Protein AF-A0AA86UW26-F1 (afdb_monomer_lite)

Organism: NCBI:txid28002

Foldseek 3Di:
DDPDPPDQWDWDADPQEIEIEGCLDDDEPVVQQVDQGQHYAYYSAEPYDPNHDLRHQYYHHELHLAQEPPCLRNQNHAEYHYENNANHDDLSVLNHANYAYYAHAQHLDAEDLSCLPHQYQEYHHENNENHDPPSNVVNPNYDYDYDYDDD

Radius of gyration: 16.29 Å; chains: 1; bounding box: 40×24×54 Å

Structure (mmCIF, N/CA/C/O backbone):
data_AF-A0AA86UW26-F1
#
_entry.id   AF-A0AA86UW26-F1
#
loop_
_atom_site.group_PDB
_atom_site.id
_atom_site.type_symbol
_atom_site.label_atom_id
_atom_site.label_alt_id
_atom_site.label_comp_id
_atom_site.label_asym_id
_atom_site.label_entity_id
_atom_site.label_seq_id
_atom_site.pdbx_PDB_ins_code
_atom_site.Cartn_x
_atom_site.Cartn_y
_atom_site.Cartn_z
_atom_site.occupancy
_atom_site.B_iso_or_equiv
_atom_site.auth_seq_id
_atom_site.auth_comp_id
_atom_site.auth_asym_id
_atom_site.auth_atom_id
_atom_site.pdbx_PDB_model_num
ATOM 1 N N . MET A 1 1 ? 28.531 12.742 31.908 1.00 34.97 1 MET A N 1
ATOM 2 C CA . MET A 1 1 ? 27.295 13.506 31.634 1.00 34.97 1 MET A CA 1
ATOM 3 C C . MET A 1 1 ? 26.375 12.612 30.825 1.00 34.97 1 MET A C 1
ATOM 5 O O . MET A 1 1 ? 26.696 12.308 29.686 1.00 34.97 1 MET A O 1
ATOM 9 N N . ASN A 1 2 ? 25.313 12.117 31.462 1.00 37.19 2 ASN A N 1
ATOM 10 C CA . ASN A 1 2 ? 24.275 11.294 30.843 1.00 37.19 2 ASN A CA 1
ATOM 11 C C . ASN A 1 2 ? 23.492 12.135 29.831 1.00 37.19 2 ASN A C 1
ATOM 13 O O . ASN A 1 2 ? 22.705 12.991 30.225 1.00 37.19 2 ASN A O 1
ATOM 17 N N . THR A 1 3 ? 23.682 11.883 28.540 1.00 36.62 3 THR A N 1
ATOM 18 C CA . THR A 1 3 ? 22.682 12.232 27.532 1.00 36.62 3 THR A CA 1
ATOM 19 C C . THR A 1 3 ? 21.663 11.101 27.505 1.00 36.62 3 THR A C 1
ATOM 21 O O . THR A 1 3 ? 21.866 10.089 26.837 1.00 36.62 3 THR A O 1
ATOM 24 N N . GLU A 1 4 ? 20.584 11.243 28.272 1.00 41.12 4 GLU A N 1
ATOM 25 C CA . GLU A 1 4 ? 19.379 10.452 28.036 1.00 41.12 4 GLU A CA 1
ATOM 26 C C . GLU A 1 4 ? 18.991 10.616 26.559 1.00 41.12 4 GLU A C 1
ATOM 28 O O . GLU A 1 4 ? 18.695 11.725 26.109 1.00 41.12 4 GLU A O 1
ATOM 33 N N . GLN A 1 5 ? 19.015 9.516 25.800 1.00 46.09 5 GLN A N 1
ATOM 34 C CA . GLN A 1 5 ? 18.390 9.392 24.483 1.00 46.09 5 GLN A CA 1
ATOM 35 C C . GLN A 1 5 ? 16.872 9.570 24.642 1.00 46.09 5 GLN A C 1
ATOM 37 O O . GLN A 1 5 ? 16.101 8.614 24.641 1.00 46.09 5 GLN A O 1
ATOM 42 N N . LYS A 1 6 ? 16.425 10.809 24.839 1.00 45.97 6 LYS A N 1
ATOM 43 C CA . LYS A 1 6 ? 15.010 11.158 24.919 1.00 45.97 6 LYS A CA 1
ATOM 44 C C . LYS A 1 6 ? 14.444 11.240 23.500 1.00 45.97 6 LYS A C 1
ATOM 46 O O . LYS A 1 6 ? 14.523 12.271 22.846 1.00 45.97 6 LYS A O 1
ATOM 51 N N . ASN A 1 7 ? 13.855 10.116 23.090 1.00 50.09 7 ASN A N 1
ATOM 52 C CA . ASN A 1 7 ? 12.942 9.906 21.961 1.00 50.09 7 ASN A CA 1
ATOM 53 C C . ASN A 1 7 ? 13.573 9.928 20.557 1.00 50.09 7 ASN A C 1
ATOM 55 O O . ASN A 1 7 ? 13.710 10.968 19.924 1.00 50.09 7 ASN A O 1
ATOM 59 N N . VAL A 1 8 ? 13.873 8.732 20.036 1.00 66.88 8 VAL A N 1
ATOM 60 C CA . VAL A 1 8 ? 14.397 8.512 18.670 1.00 66.88 8 VAL A CA 1
ATOM 61 C C . VAL A 1 8 ? 13.312 8.646 17.581 1.00 66.88 8 VAL A C 1
ATOM 63 O O . VAL A 1 8 ? 13.614 8.673 16.392 1.00 66.88 8 VAL A O 1
ATOM 66 N N . TYR A 1 9 ? 12.044 8.785 17.975 1.00 70.69 9 TYR A N 1
ATOM 67 C CA . TYR A 1 9 ? 10.918 9.022 17.075 1.00 70.69 9 TYR A CA 1
ATOM 68 C C . TYR A 1 9 ? 9.954 10.053 17.665 1.00 70.69 9 TYR A C 1
ATOM 70 O O . TYR A 1 9 ? 9.824 10.195 18.883 1.00 70.69 9 TYR A O 1
ATOM 78 N N . ARG A 1 10 ? 9.258 10.768 16.781 1.00 81.56 10 ARG A N 1
ATOM 79 C CA . ARG A 1 10 ? 8.130 11.642 17.115 1.00 81.56 10 ARG A CA 1
ATOM 80 C C . ARG A 1 10 ? 6.847 10.938 16.705 1.00 81.56 10 ARG A C 1
ATOM 82 O O . ARG A 1 10 ? 6.793 10.344 15.629 1.00 81.56 10 ARG A O 1
ATOM 89 N N . TYR A 1 11 ? 5.824 11.018 17.546 1.00 86.75 11 TYR A N 1
ATOM 90 C CA . TYR A 1 11 ? 4.487 10.559 17.198 1.00 86.75 11 TYR A CA 1
ATOM 91 C C . TYR A 1 11 ? 3.470 11.680 17.392 1.00 86.75 11 TYR A C 1
ATOM 93 O O . TYR A 1 11 ? 3.667 12.571 18.217 1.00 86.75 11 TYR A O 1
ATOM 101 N N . GLN A 1 12 ? 2.392 11.625 16.622 1.00 89.19 12 GLN A N 1
ATOM 102 C CA . GLN A 1 12 ? 1.266 12.549 16.710 1.00 89.19 12 GLN A CA 1
ATOM 103 C C . GLN A 1 12 ? -0.031 11.797 16.423 1.00 89.19 12 GLN A C 1
ATOM 105 O O . GLN A 1 12 ? -0.037 10.839 15.646 1.00 89.19 12 GLN A O 1
ATOM 110 N N . ILE A 1 13 ? -1.117 12.233 17.058 1.00 91.06 13 ILE A N 1
ATOM 111 C CA . ILE A 1 13 ? -2.463 11.738 16.784 1.00 91.06 13 ILE A CA 1
ATOM 112 C C . ILE A 1 13 ? -3.296 12.921 16.320 1.00 91.06 13 ILE A C 1
ATOM 114 O O . ILE A 1 13 ? -3.569 13.830 17.099 1.00 91.06 13 ILE A O 1
ATOM 118 N N . GLU A 1 14 ? -3.710 12.898 15.060 1.00 91.50 14 GLU A N 1
ATOM 119 C CA . GLU A 1 14 ? -4.532 13.949 14.464 1.00 91.50 14 GLU A CA 1
ATOM 120 C C . GLU A 1 14 ? -5.624 13.311 13.615 1.00 91.50 14 GLU A C 1
ATOM 122 O O . GLU A 1 14 ? -5.368 12.378 12.857 1.00 91.50 14 GLU A O 1
ATOM 127 N N . ASN A 1 15 ? -6.865 13.787 13.753 1.00 88.44 15 ASN A N 1
ATOM 128 C CA . ASN A 1 15 ? -8.012 13.297 12.977 1.00 88.44 15 ASN A CA 1
ATOM 129 C C . ASN A 1 15 ? -8.178 11.758 12.992 1.00 88.44 15 ASN A C 1
ATOM 131 O O . ASN A 1 15 ? -8.605 11.161 12.004 1.00 88.44 15 ASN A O 1
ATOM 135 N N . GLY A 1 16 ? -7.826 11.106 14.109 1.00 86.81 16 GLY A N 1
ATOM 136 C CA . GLY A 1 16 ? -7.900 9.647 14.266 1.00 86.81 16 GLY A CA 1
ATOM 137 C C . GLY A 1 16 ? -6.773 8.855 13.587 1.00 86.81 16 GLY A C 1
ATOM 138 O O . GLY A 1 16 ? -6.838 7.626 13.550 1.00 86.81 16 GLY A O 1
ATOM 139 N N . GLU A 1 17 ? -5.746 9.528 13.065 1.00 94.06 17 GLU A N 1
ATOM 140 C CA . GLU A 1 17 ? -4.534 8.922 12.513 1.00 94.06 17 GLU A CA 1
ATOM 141 C C . GLU A 1 17 ? -3.380 9.007 13.504 1.00 94.06 17 GLU A C 1
ATOM 143 O O . GLU A 1 17 ? -3.047 10.087 13.986 1.00 94.06 17 GLU A O 1
ATOM 148 N N . LEU A 1 18 ? -2.739 7.866 13.770 1.00 92.75 18 LEU A N 1
ATOM 149 C CA . LEU A 1 18 ? -1.442 7.834 14.435 1.00 92.75 18 LEU A CA 1
ATOM 150 C C . LEU A 1 18 ? -0.347 7.983 13.379 1.00 92.75 18 LEU A C 1
ATOM 152 O O . LEU A 1 18 ? -0.180 7.110 12.529 1.00 92.75 18 LEU A O 1
ATOM 156 N N . THR A 1 19 ? 0.430 9.057 13.460 1.00 93.12 19 THR A N 1
ATOM 157 C CA . THR A 1 19 ? 1.646 9.226 12.663 1.00 93.12 19 THR A CA 1
ATOM 158 C C . THR A 1 19 ? 2.873 8.999 13.537 1.00 93.12 19 THR A C 1
ATOM 160 O O . THR A 1 19 ? 2.963 9.560 14.626 1.00 93.12 19 THR A O 1
ATOM 163 N N . ILE A 1 20 ? 3.836 8.225 13.044 1.00 90.19 20 ILE A N 1
ATOM 164 C CA . ILE A 1 20 ? 5.159 8.013 13.633 1.00 90.19 20 ILE A CA 1
ATOM 165 C C . ILE A 1 20 ? 6.204 8.425 12.593 1.00 90.19 20 ILE A C 1
ATOM 167 O O . ILE A 1 20 ? 6.181 7.956 11.456 1.00 90.19 20 ILE A O 1
ATOM 171 N N . ASN A 1 21 ? 7.127 9.300 12.985 1.00 89.88 21 ASN A N 1
ATOM 172 C CA . ASN A 1 21 ? 8.242 9.750 12.159 1.00 89.88 21 ASN A CA 1
ATOM 173 C C . ASN A 1 21 ? 9.557 9.563 12.926 1.00 89.88 21 ASN A C 1
ATOM 175 O O . ASN A 1 21 ? 9.674 10.012 14.068 1.00 89.88 21 ASN A O 1
ATOM 179 N N . SER A 1 22 ? 10.528 8.890 12.315 1.00 83.38 22 SER A N 1
ATOM 180 C CA . SER A 1 22 ? 11.805 8.524 12.942 1.00 83.38 22 SER A CA 1
ATOM 181 C C . SER A 1 22 ? 12.983 8.889 12.043 1.00 83.38 22 SER A C 1
ATOM 183 O O . SER A 1 22 ? 12.851 8.912 10.829 1.00 83.38 22 SER A O 1
ATOM 185 N N . ASP A 1 23 ? 14.164 9.133 12.602 1.00 72.50 23 ASP A N 1
ATOM 186 C CA . ASP A 1 23 ? 15.345 9.539 11.824 1.00 72.50 23 ASP A CA 1
ATOM 187 C C . ASP A 1 23 ? 16.124 8.333 11.241 1.00 72.50 23 ASP A C 1
ATOM 189 O O . ASP A 1 23 ? 17.350 8.287 11.281 1.00 72.50 23 ASP A O 1
ATOM 193 N N . ARG A 1 24 ? 15.421 7.324 10.695 1.00 65.94 24 ARG A N 1
ATOM 194 C CA . ARG A 1 24 ? 15.957 6.058 10.127 1.00 65.94 24 ARG A CA 1
ATOM 195 C C . ARG A 1 24 ? 16.847 5.200 11.045 1.00 65.94 24 ARG A C 1
ATOM 197 O O . ARG A 1 24 ? 17.359 4.174 10.591 1.00 65.94 24 ARG A O 1
ATOM 204 N N . ASN A 1 25 ? 17.028 5.556 12.315 1.00 62.81 25 ASN A N 1
ATOM 205 C CA . ASN A 1 25 ? 17.850 4.774 13.243 1.00 62.81 25 ASN A CA 1
ATOM 206 C C . ASN A 1 25 ? 17.174 3.4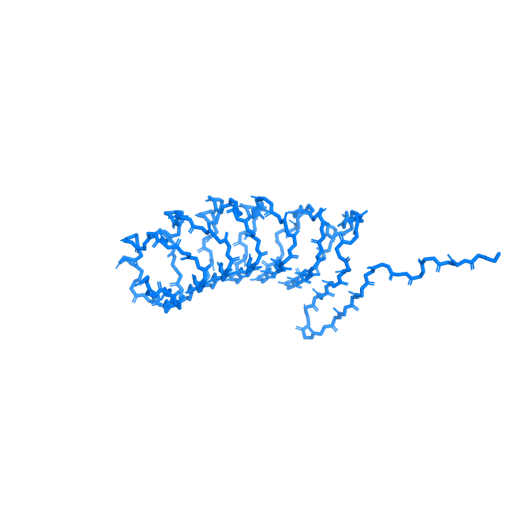48 13.645 1.00 62.81 25 ASN A C 1
ATOM 208 O O . ASN A 1 25 ? 15.958 3.388 13.809 1.00 62.81 25 ASN A O 1
ATOM 212 N N . LEU A 1 26 ? 18.004 2.407 13.804 1.00 53.03 26 LEU A N 1
ATOM 213 C CA . LEU A 1 26 ? 17.691 0.985 14.039 1.00 53.03 26 LEU A CA 1
ATOM 214 C C . LEU A 1 26 ? 16.880 0.723 15.329 1.00 53.03 26 LEU A C 1
ATOM 216 O O . LEU A 1 26 ? 17.407 0.169 16.291 1.00 53.03 26 LEU A O 1
ATOM 220 N N . PHE A 1 27 ? 15.600 1.092 15.370 1.00 59.69 27 PHE A N 1
ATOM 221 C CA . PHE A 1 27 ? 14.716 0.765 16.493 1.00 59.69 27 PHE A CA 1
ATOM 222 C C . PHE A 1 27 ? 13.498 -0.026 16.026 1.00 59.69 27 PHE A C 1
ATOM 224 O O . PHE A 1 27 ? 12.810 0.351 15.083 1.00 59.69 27 PHE A O 1
ATOM 231 N N . SER A 1 28 ? 13.230 -1.132 16.720 1.00 66.31 28 SER A N 1
ATOM 232 C CA . SER A 1 28 ? 12.110 -2.022 16.421 1.00 66.31 28 SER A CA 1
ATOM 233 C C . SER A 1 28 ? 10.792 -1.396 16.876 1.00 66.31 28 SER A C 1
ATOM 235 O O . SER A 1 28 ? 10.599 -1.149 18.068 1.00 66.31 28 SER A O 1
ATOM 237 N N . LEU A 1 29 ? 9.849 -1.187 15.957 1.00 71.75 29 LEU A N 1
ATOM 238 C CA . LEU A 1 29 ? 8.499 -0.695 16.260 1.00 71.75 29 LEU A CA 1
ATOM 239 C C . LEU A 1 29 ? 7.564 -1.817 16.749 1.00 71.75 29 LEU A C 1
ATOM 241 O O . LEU A 1 29 ? 6.410 -1.879 16.352 1.00 71.75 29 LEU A O 1
ATOM 245 N N . ASN A 1 30 ? 8.027 -2.717 17.620 1.00 71.44 30 ASN A N 1
ATOM 246 C CA . ASN A 1 30 ? 7.262 -3.920 18.001 1.00 71.44 30 ASN A CA 1
ATOM 247 C C . ASN A 1 30 ? 5.882 -3.604 18.605 1.00 71.44 30 ASN A C 1
ATOM 249 O O . ASN A 1 30 ? 4.935 -4.367 18.418 1.00 71.44 30 ASN A O 1
ATOM 253 N N . PHE A 1 31 ? 5.753 -2.452 19.271 1.00 76.69 31 PHE A N 1
ATOM 254 C CA . PHE A 1 31 ? 4.499 -2.000 19.876 1.00 76.69 31 PHE A CA 1
ATOM 255 C C . PHE A 1 31 ? 3.387 -1.721 18.856 1.00 76.69 31 PHE A C 1
ATOM 257 O O . PHE A 1 31 ? 2.221 -1.675 19.241 1.00 76.69 31 PHE A O 1
ATOM 264 N N . ILE A 1 32 ? 3.709 -1.522 17.567 1.00 79.31 32 ILE A N 1
ATOM 265 C CA . ILE A 1 32 ? 2.682 -1.180 16.573 1.00 79.31 32 ILE A CA 1
ATOM 266 C C . ILE A 1 32 ? 1.690 -2.323 16.364 1.00 79.31 32 ILE A C 1
ATOM 268 O O . ILE A 1 32 ? 0.537 -2.073 16.026 1.00 79.31 32 ILE A O 1
ATOM 272 N N . SER A 1 33 ? 2.121 -3.560 16.626 1.00 79.44 33 SER A N 1
ATOM 273 C CA . SER A 1 33 ? 1.285 -4.756 16.513 1.00 79.44 33 SER A CA 1
ATOM 274 C C . SER A 1 33 ? 0.076 -4.751 17.448 1.00 79.44 33 SER A C 1
ATOM 276 O O . SER A 1 33 ? -0.978 -5.298 17.119 1.00 79.44 33 SER A O 1
ATOM 278 N N . ASP A 1 34 ? 0.185 -4.063 18.583 1.00 81.75 34 ASP A N 1
ATOM 279 C CA . ASP A 1 34 ? -0.886 -3.983 19.567 1.00 81.75 34 ASP A CA 1
ATOM 280 C C . ASP A 1 34 ? -1.861 -2.832 19.325 1.00 81.75 34 ASP A C 1
ATOM 282 O O . ASP A 1 34 ? -2.947 -2.824 19.919 1.00 81.75 34 ASP A O 1
ATOM 286 N N . LEU A 1 35 ? -1.522 -1.902 18.428 1.00 79.31 35 LEU A N 1
ATOM 287 C CA . LEU A 1 35 ? -2.325 -0.718 18.161 1.00 79.31 35 LEU A CA 1
ATOM 288 C C . LEU A 1 35 ? -3.707 -1.087 17.622 1.00 79.31 35 LEU A C 1
ATOM 290 O O . LEU A 1 35 ? -3.858 -1.878 16.695 1.00 79.31 35 LEU A O 1
ATOM 294 N N . ASN A 1 36 ? -4.724 -0.443 18.188 1.00 85.56 36 ASN A N 1
ATOM 295 C CA . ASN A 1 36 ? -6.096 -0.498 17.702 1.00 85.56 36 ASN A CA 1
ATOM 296 C C . ASN A 1 36 ? -6.462 0.855 17.084 1.00 85.56 36 ASN A C 1
ATOM 298 O O . ASN A 1 36 ? -7.199 1.647 17.671 1.00 85.56 36 ASN A O 1
ATOM 302 N N . VAL A 1 37 ? -5.872 1.142 15.925 1.00 90.25 37 VAL A N 1
ATOM 303 C CA . VAL A 1 37 ? -6.122 2.368 15.157 1.00 90.25 37 VAL A CA 1
ATOM 304 C C . VAL A 1 37 ? -6.712 2.021 13.793 1.00 90.25 37 VAL A C 1
ATOM 306 O O . VAL A 1 37 ? -6.510 0.920 13.278 1.00 90.25 37 VAL A O 1
ATOM 309 N N . GLN A 1 38 ? -7.464 2.958 13.211 1.00 95.12 38 GLN A N 1
ATOM 310 C CA . GLN A 1 38 ? -8.015 2.817 11.856 1.00 95.12 38 GLN A CA 1
ATOM 311 C C . GLN A 1 38 ? -7.099 3.410 10.786 1.00 95.12 38 GLN A C 1
ATOM 313 O O . GLN A 1 38 ? -7.230 3.056 9.611 1.00 95.12 38 GLN A O 1
ATOM 318 N N . LYS A 1 39 ? -6.194 4.310 11.184 1.00 96.12 39 LYS A N 1
ATOM 319 C CA . LYS A 1 39 ? -5.237 4.966 10.300 1.00 96.12 39 LYS A CA 1
ATOM 320 C C . LYS A 1 39 ? -3.860 5.004 10.952 1.00 96.12 39 LYS A C 1
ATOM 322 O O . LYS A 1 39 ? -3.726 5.471 12.087 1.00 96.12 39 LYS A O 1
ATOM 327 N N . LEU A 1 40 ? -2.858 4.509 10.235 1.00 94.62 40 LEU A N 1
ATOM 328 C CA . LEU A 1 40 ? -1.465 4.498 10.669 1.00 94.62 40 LEU A CA 1
ATOM 329 C C . LEU A 1 40 ? -0.583 5.075 9.568 1.00 94.62 40 LEU A C 1
ATOM 331 O O . LEU A 1 40 ? -0.653 4.639 8.419 1.00 94.62 40 LEU A O 1
ATOM 335 N N . ARG A 1 41 ? 0.287 6.012 9.940 1.00 94.88 41 ARG A N 1
ATOM 336 C CA . ARG A 1 41 ? 1.286 6.594 9.052 1.00 94.88 41 ARG A CA 1
ATOM 337 C C . ARG A 1 41 ? 2.675 6.459 9.654 1.00 94.88 41 ARG A C 1
ATOM 339 O O . ARG A 1 41 ? 2.964 7.017 10.703 1.00 94.88 41 ARG A O 1
ATOM 346 N N . LEU A 1 42 ? 3.544 5.729 8.976 1.00 92.75 42 LEU A N 1
ATOM 347 C CA . LEU A 1 42 ? 4.948 5.556 9.315 1.00 92.75 42 LEU A CA 1
ATOM 348 C C . LEU A 1 42 ? 5.777 6.320 8.290 1.00 92.75 42 LEU A C 1
ATOM 350 O O . LEU A 1 42 ? 5.567 6.172 7.087 1.00 92.75 42 LEU A O 1
ATOM 354 N N . ILE A 1 43 ? 6.700 7.155 8.754 1.00 92.06 43 ILE A N 1
ATOM 355 C CA . ILE A 1 43 ? 7.551 7.981 7.896 1.00 92.06 43 ILE A CA 1
ATOM 356 C C . ILE A 1 43 ? 8.993 7.826 8.360 1.00 92.06 43 ILE A C 1
ATOM 358 O O . ILE A 1 43 ? 9.271 7.925 9.555 1.00 92.06 43 ILE A O 1
ATOM 362 N N . ASN A 1 44 ? 9.916 7.592 7.423 1.00 90.69 44 ASN A N 1
ATOM 363 C CA . ASN A 1 44 ? 11.355 7.503 7.705 1.00 90.69 44 ASN A CA 1
ATOM 364 C C . ASN A 1 44 ? 11.725 6.421 8.752 1.00 90.69 44 ASN A C 1
ATOM 366 O O . ASN A 1 44 ? 12.788 6.472 9.369 1.00 90.69 44 ASN A O 1
ATOM 370 N N . CYS A 1 45 ? 10.857 5.432 8.973 1.00 85.44 45 CYS A N 1
ATOM 371 C CA . CYS A 1 45 ? 11.060 4.374 9.961 1.00 85.44 45 CYS A CA 1
ATOM 372 C C . CYS A 1 45 ? 11.785 3.188 9.319 1.00 85.44 45 CYS A C 1
ATOM 374 O O . CYS A 1 45 ? 11.263 2.617 8.379 1.00 85.44 45 CYS A O 1
ATOM 376 N N . SER A 1 46 ? 12.954 2.783 9.809 1.00 79.25 46 SER A N 1
ATOM 377 C CA . SER A 1 46 ? 13.641 1.576 9.323 1.00 79.25 46 SER A CA 1
ATOM 378 C C . SER A 1 46 ? 13.250 0.344 10.150 1.00 79.25 46 SER A C 1
ATOM 380 O O . SER A 1 46 ? 12.813 0.477 11.291 1.00 79.25 46 SER A O 1
ATOM 382 N N . ASN A 1 47 ? 13.420 -0.862 9.592 1.00 75.12 47 ASN A N 1
ATOM 383 C CA . ASN A 1 47 ? 13.151 -2.143 10.275 1.00 75.12 47 ASN A CA 1
ATOM 384 C C . ASN A 1 47 ? 11.718 -2.279 10.819 1.00 75.12 47 ASN A C 1
ATOM 386 O O . ASN A 1 47 ? 11.483 -2.832 11.895 1.00 75.12 47 ASN A O 1
ATOM 390 N N . VAL A 1 48 ? 10.746 -1.757 10.073 1.00 76.94 48 VAL A N 1
ATOM 391 C CA . VAL A 1 48 ? 9.332 -1.886 10.420 1.00 76.94 48 VAL A CA 1
ATOM 392 C C . VAL A 1 48 ? 8.863 -3.309 10.128 1.00 76.94 48 VAL A C 1
ATOM 394 O O . VAL A 1 48 ? 8.908 -3.759 8.986 1.00 76.94 48 VAL A O 1
ATOM 397 N N . ILE A 1 49 ? 8.348 -3.994 11.148 1.00 75.62 49 ILE A N 1
ATOM 398 C CA . ILE A 1 49 ? 7.618 -5.254 10.983 1.00 75.62 49 ILE A CA 1
ATOM 399 C C . ILE A 1 49 ? 6.123 -4.930 11.002 1.00 75.62 49 ILE A C 1
ATOM 401 O O . ILE A 1 49 ? 5.576 -4.559 12.039 1.00 75.62 49 ILE A O 1
ATOM 405 N N . LEU A 1 50 ? 5.452 -5.075 9.859 1.00 76.62 50 LEU A N 1
ATOM 406 C CA . LEU A 1 50 ? 4.030 -4.753 9.684 1.00 76.62 50 LEU A CA 1
ATOM 407 C C . LEU A 1 50 ? 3.106 -5.885 10.169 1.00 76.62 50 LEU A C 1
ATOM 409 O O . LEU A 1 50 ? 2.225 -6.341 9.450 1.00 76.62 50 LEU A O 1
ATOM 413 N N . ASN A 1 51 ? 3.288 -6.339 11.409 1.00 81.50 51 ASN A N 1
ATOM 414 C CA . ASN A 1 51 ? 2.384 -7.301 12.043 1.00 81.50 51 ASN A CA 1
ATOM 415 C C . ASN A 1 51 ? 1.224 -6.568 12.736 1.00 81.50 51 ASN A C 1
ATOM 417 O O . ASN A 1 51 ? 1.180 -6.493 13.959 1.00 81.50 51 ASN A O 1
ATOM 421 N N . LEU A 1 52 ? 0.347 -5.939 11.953 1.00 85.44 52 LEU A N 1
ATOM 422 C CA . LEU A 1 52 ? -0.728 -5.071 12.447 1.00 85.44 52 LEU A CA 1
ATOM 423 C C . LEU A 1 52 ? -2.060 -5.828 12.510 1.00 85.44 52 LEU A C 1
ATOM 425 O O . LEU A 1 52 ? -2.336 -6.703 11.689 1.00 85.44 52 LEU A O 1
ATOM 429 N N . LYS A 1 53 ? -2.917 -5.457 13.466 1.00 86.19 53 LYS A N 1
ATOM 430 C CA . LYS A 1 53 ? -4.286 -5.986 13.561 1.00 86.19 53 LYS A CA 1
ATOM 431 C C . LYS A 1 53 ? -5.115 -5.565 12.342 1.00 86.19 53 LYS A C 1
ATOM 433 O O . LYS A 1 53 ? -4.940 -4.470 11.807 1.00 86.19 53 LYS A O 1
ATOM 438 N N . ASP A 1 54 ? -6.082 -6.400 11.953 1.00 92.31 54 ASP A N 1
ATOM 439 C CA . ASP A 1 54 ? -7.051 -6.096 10.886 1.00 92.31 54 ASP A CA 1
ATOM 440 C C . ASP A 1 54 ? -8.121 -5.091 11.361 1.00 92.31 54 ASP A C 1
ATOM 442 O O . ASP A 1 54 ? -9.309 -5.388 11.548 1.00 92.31 54 ASP A O 1
ATOM 446 N N . THR A 1 55 ? -7.662 -3.877 11.648 1.00 93.00 55 THR A N 1
ATOM 447 C CA . THR A 1 55 ? -8.467 -2.722 12.070 1.00 93.00 55 THR A CA 1
ATOM 448 C C . THR A 1 55 ? -8.256 -1.523 11.155 1.00 93.00 55 THR A C 1
ATOM 450 O O . THR A 1 55 ? -9.096 -0.623 11.127 1.00 93.00 55 THR A O 1
ATOM 453 N N . LEU A 1 56 ? -7.153 -1.510 10.402 1.00 95.19 56 LEU A N 1
ATOM 454 C CA . LEU A 1 56 ? -6.763 -0.403 9.546 1.00 95.19 56 LEU A CA 1
ATOM 455 C C . LEU A 1 56 ? -7.659 -0.302 8.314 1.00 95.19 56 LEU A C 1
ATOM 457 O O . LEU A 1 56 ? -7.854 -1.252 7.564 1.00 95.19 56 LEU A O 1
ATOM 461 N N . THR A 1 57 ? -8.146 0.909 8.086 1.00 97.25 57 THR A N 1
ATOM 462 C CA . THR A 1 57 ? -8.755 1.340 6.823 1.00 97.25 57 THR A CA 1
ATOM 463 C C . THR A 1 57 ? -7.758 2.097 5.947 1.00 97.25 57 THR A C 1
ATOM 465 O O . THR A 1 57 ? -7.922 2.141 4.728 1.00 97.25 57 THR A O 1
ATOM 468 N N . GLU A 1 58 ? -6.705 2.652 6.553 1.00 97.81 58 GLU A N 1
ATOM 469 C CA . GLU A 1 58 ? -5.662 3.417 5.879 1.00 97.81 58 GLU A CA 1
ATOM 470 C C . GLU A 1 58 ? -4.291 3.102 6.488 1.00 97.81 58 GLU A C 1
ATOM 472 O O . GLU A 1 58 ? -4.096 3.201 7.701 1.00 97.81 58 GLU A O 1
ATOM 477 N N . LEU A 1 59 ? -3.342 2.720 5.636 1.00 96.25 59 LEU A N 1
ATOM 478 C CA . LEU A 1 59 ? -1.961 2.447 6.015 1.00 96.25 59 LEU A CA 1
ATOM 479 C C . LEU A 1 59 ? -1.033 3.230 5.095 1.00 96.25 59 LEU A C 1
ATOM 481 O O . LEU A 1 59 ? -1.085 3.109 3.872 1.00 96.25 59 LEU A O 1
ATOM 485 N N . SER A 1 60 ? -0.155 4.015 5.699 1.00 96.81 60 SER A N 1
ATOM 486 C CA . SER A 1 60 ? 0.892 4.750 5.013 1.00 96.81 60 SER A CA 1
ATOM 487 C C . SER A 1 60 ? 2.237 4.344 5.602 1.00 96.81 60 SER A C 1
ATOM 489 O O . SER A 1 60 ? 2.446 4.440 6.806 1.00 96.81 60 SER A O 1
ATOM 491 N N . VAL A 1 61 ? 3.142 3.846 4.767 1.00 94.50 61 VAL A N 1
ATOM 492 C CA . VAL A 1 61 ? 4.495 3.431 5.146 1.00 94.50 61 VAL A CA 1
ATOM 493 C C . VAL A 1 61 ? 5.440 4.072 4.147 1.00 94.50 61 VAL A C 1
ATOM 495 O O . VAL A 1 61 ? 5.687 3.534 3.074 1.00 94.50 61 VAL A O 1
ATOM 498 N N . LEU A 1 62 ? 5.910 5.276 4.456 1.00 95.12 62 LEU A N 1
ATOM 499 C CA . LEU A 1 62 ? 6.640 6.129 3.525 1.00 95.12 62 LEU A CA 1
ATOM 500 C C . LEU A 1 62 ? 8.121 6.164 3.870 1.00 95.12 62 LEU A C 1
ATOM 502 O O . LEU A 1 62 ? 8.495 6.494 4.997 1.00 95.12 62 LEU A O 1
ATOM 506 N N . ASN A 1 63 ? 8.971 5.898 2.877 1.00 93.75 63 ASN A N 1
ATOM 507 C CA . ASN A 1 63 ? 10.427 5.972 3.031 1.00 93.75 63 ASN A CA 1
ATOM 508 C C . ASN A 1 63 ? 10.941 5.141 4.227 1.00 93.75 63 ASN A C 1
ATOM 510 O O . ASN A 1 63 ? 11.733 5.625 5.035 1.00 93.75 63 ASN A O 1
ATOM 514 N N . CYS A 1 64 ? 10.431 3.917 4.369 1.00 91.06 64 CYS A N 1
ATOM 515 C CA . CYS A 1 64 ? 10.715 3.032 5.500 1.00 91.06 64 CYS A CA 1
ATOM 516 C C . CYS A 1 64 ? 11.637 1.852 5.145 1.00 91.06 64 CYS A C 1
ATOM 518 O O . CYS A 1 64 ? 11.926 1.014 5.994 1.00 91.06 64 CYS A O 1
ATOM 520 N N . ASP A 1 65 ? 12.094 1.787 3.891 1.00 89.88 65 ASP A N 1
ATOM 521 C CA . ASP A 1 65 ? 12.981 0.734 3.379 1.00 89.88 65 ASP A CA 1
ATOM 522 C C . ASP A 1 65 ? 12.429 -0.689 3.605 1.00 89.88 65 ASP A C 1
ATOM 524 O O . ASP A 1 65 ? 13.163 -1.643 3.863 1.00 89.88 65 ASP A O 1
ATOM 528 N N . ILE A 1 66 ? 11.100 -0.838 3.549 1.00 89.31 66 ILE A N 1
ATOM 529 C CA . ILE A 1 66 ? 10.464 -2.151 3.667 1.00 89.31 66 ILE A CA 1
ATOM 530 C C . ILE A 1 66 ? 10.648 -2.945 2.371 1.00 89.31 66 ILE A C 1
ATOM 532 O O . ILE A 1 66 ? 10.401 -2.448 1.273 1.00 89.31 66 ILE A O 1
ATOM 536 N N . GLN A 1 67 ? 11.041 -4.211 2.505 1.00 91.81 67 GLN A N 1
ATOM 537 C CA . GLN A 1 67 ? 11.236 -5.105 1.359 1.00 91.81 67 GLN A CA 1
ATOM 538 C C . GLN A 1 67 ? 9.933 -5.767 0.903 1.00 91.81 67 GLN A C 1
ATOM 540 O O . GLN A 1 67 ? 9.821 -6.167 -0.250 1.00 91.81 67 GLN A O 1
ATOM 545 N N . LYS A 1 68 ? 8.936 -5.864 1.790 1.00 92.19 68 LYS A N 1
ATOM 546 C CA . LYS A 1 68 ? 7.641 -6.492 1.519 1.00 92.19 68 LYS A CA 1
ATOM 547 C C . LYS A 1 68 ? 6.521 -5.738 2.221 1.00 92.19 68 LYS A C 1
ATOM 549 O O . LYS A 1 68 ? 6.665 -5.378 3.388 1.00 92.19 68 LYS A O 1
ATOM 554 N N . ALA A 1 69 ? 5.392 -5.556 1.539 1.00 87.25 69 ALA A N 1
ATOM 555 C CA . ALA A 1 69 ? 4.233 -4.872 2.110 1.00 87.25 69 ALA A CA 1
ATOM 556 C C . ALA A 1 69 ? 3.642 -5.586 3.347 1.00 87.25 69 ALA A C 1
ATOM 558 O O . ALA A 1 69 ? 3.219 -4.906 4.271 1.00 87.25 69 ALA A O 1
ATOM 559 N N . THR A 1 70 ? 3.646 -6.925 3.403 1.00 89.88 70 THR A N 1
ATOM 560 C CA . THR A 1 70 ? 3.092 -7.728 4.521 1.00 89.88 70 THR A CA 1
ATOM 561 C C . THR A 1 70 ? 1.683 -7.269 4.933 1.00 89.88 70 THR A C 1
ATOM 563 O O . THR A 1 70 ? 1.431 -6.920 6.084 1.00 89.88 70 THR A O 1
ATOM 566 N N . VAL A 1 71 ? 0.761 -7.202 3.967 1.00 92.88 71 VAL A N 1
ATOM 567 C CA . VAL A 1 71 ? -0.597 -6.642 4.145 1.00 92.88 71 VAL A CA 1
ATOM 568 C C . VAL A 1 71 ? -1.718 -7.650 3.912 1.00 92.88 71 VAL A C 1
ATOM 570 O O . VAL A 1 71 ? -2.872 -7.311 4.143 1.00 92.88 71 VAL A O 1
ATOM 573 N N . GLN A 1 72 ? -1.417 -8.889 3.512 1.00 93.25 72 GLN A N 1
ATOM 574 C CA . GLN A 1 72 ? -2.411 -9.893 3.089 1.00 93.25 72 GLN A CA 1
ATOM 575 C C . GLN A 1 72 ? -3.597 -10.126 4.053 1.00 93.25 72 GLN A C 1
ATOM 577 O O . GLN A 1 72 ? -4.663 -10.554 3.621 1.00 93.25 72 GLN A O 1
ATOM 582 N N . HIS A 1 73 ? -3.433 -9.858 5.354 1.00 92.56 73 HIS A N 1
ATOM 583 C CA . HIS A 1 73 ? -4.473 -10.055 6.372 1.00 92.56 73 HIS A CA 1
ATOM 584 C C . HIS A 1 73 ? -5.329 -8.805 6.652 1.00 92.56 73 HIS A C 1
ATOM 586 O O . HIS A 1 73 ? -6.275 -8.882 7.431 1.00 92.56 73 HIS A O 1
ATOM 592 N N . MET A 1 74 ? -5.023 -7.655 6.043 1.00 94.12 74 MET A N 1
ATOM 593 C CA . MET A 1 74 ? -5.682 -6.371 6.315 1.00 94.12 74 MET A CA 1
ATOM 594 C C . MET A 1 74 ? -6.966 -6.206 5.487 1.00 94.12 74 MET A C 1
ATOM 596 O O . MET A 1 74 ? -7.078 -5.313 4.647 1.00 94.12 74 MET A O 1
ATOM 600 N N . SER A 1 75 ? -7.947 -7.085 5.701 1.00 95.50 75 SER A N 1
ATOM 601 C CA . SER A 1 75 ? -9.172 -7.172 4.892 1.00 95.50 75 SER A CA 1
ATOM 602 C C . SER A 1 75 ? -9.998 -5.877 4.849 1.00 95.50 75 SER A C 1
ATOM 604 O O . SER A 1 75 ? -10.751 -5.651 3.896 1.00 95.50 75 SER A O 1
ATOM 606 N N . LYS A 1 76 ? -9.847 -5.000 5.850 1.00 96.88 76 LYS A N 1
ATOM 607 C CA . LYS A 1 76 ? -10.551 -3.708 5.947 1.00 96.88 76 LYS A CA 1
ATOM 608 C C . LYS A 1 76 ? -9.857 -2.550 5.229 1.00 96.88 76 LYS A C 1
ATOM 610 O O . LYS A 1 76 ? -10.436 -1.461 5.156 1.00 96.88 76 LYS A O 1
ATOM 615 N N . LEU A 1 77 ? -8.647 -2.760 4.713 1.00 97.69 77 LEU A N 1
ATOM 616 C CA . LEU A 1 77 ? -7.832 -1.697 4.144 1.00 97.69 77 LEU A CA 1
ATOM 617 C C . LEU A 1 77 ? -8.450 -1.150 2.850 1.00 97.69 77 LEU A C 1
ATOM 619 O O . LEU A 1 77 ? -8.774 -1.898 1.929 1.00 97.69 77 LEU A O 1
ATOM 623 N N . LYS A 1 78 ? -8.596 0.176 2.784 1.00 98.50 78 LYS A N 1
ATOM 624 C CA . LYS A 1 78 ? -9.134 0.914 1.629 1.00 98.50 78 LYS A CA 1
ATOM 625 C C . LYS A 1 78 ? -8.078 1.781 0.957 1.00 98.50 78 LYS A C 1
ATOM 627 O O . LYS A 1 78 ? -8.117 1.953 -0.262 1.00 98.50 78 LYS A O 1
ATOM 632 N N . HIS A 1 79 ? -7.130 2.296 1.737 1.00 98.62 79 HIS A N 1
ATOM 633 C CA . HIS A 1 79 ? -6.085 3.195 1.260 1.00 98.62 79 HIS A CA 1
ATOM 634 C C . HIS A 1 79 ? -4.709 2.696 1.707 1.00 98.62 79 HIS A C 1
ATOM 636 O O . HIS A 1 79 ? -4.478 2.476 2.897 1.00 98.62 79 HIS A O 1
ATOM 642 N N . LEU A 1 80 ? -3.803 2.515 0.748 1.00 98.50 80 LEU A N 1
ATOM 643 C CA . LEU A 1 80 ? -2.457 2.002 0.977 1.00 98.50 80 LEU A CA 1
ATOM 644 C C . LEU A 1 80 ? -1.427 2.896 0.285 1.00 98.50 80 LEU A C 1
ATOM 646 O O . LEU A 1 80 ? -1.424 3.025 -0.937 1.00 98.50 80 LEU A O 1
ATOM 650 N N . TYR A 1 81 ? -0.531 3.491 1.065 1.00 98.56 81 TYR A N 1
ATOM 651 C CA . TYR A 1 81 ? 0.517 4.378 0.564 1.00 98.56 81 TYR A CA 1
ATOM 652 C C . TYR A 1 81 ? 1.883 3.810 0.941 1.00 98.56 81 TYR A C 1
ATOM 654 O O . TYR A 1 81 ? 2.252 3.813 2.111 1.00 98.56 81 TYR A O 1
ATOM 662 N N . LEU A 1 82 ? 2.640 3.329 -0.040 1.00 97.50 82 LEU A N 1
ATOM 663 C CA . LEU A 1 82 ? 3.934 2.661 0.154 1.00 97.50 82 LEU A CA 1
ATOM 664 C C . LEU A 1 82 ? 5.074 3.390 -0.564 1.00 97.50 82 LEU A C 1
ATOM 666 O O . LEU A 1 82 ? 6.109 2.792 -0.857 1.00 97.50 82 LEU A O 1
ATOM 670 N N . GLY A 1 83 ? 4.882 4.671 -0.881 1.00 97.06 83 GLY A N 1
ATOM 671 C CA . GLY A 1 83 ? 5.844 5.452 -1.644 1.00 97.06 83 GLY A CA 1
ATOM 672 C C . GLY A 1 83 ? 7.238 5.500 -1.008 1.00 97.06 83 GLY A C 1
ATOM 673 O O . GLY A 1 83 ? 7.399 5.503 0.216 1.00 97.06 83 GLY A O 1
ATOM 674 N N . ARG A 1 84 ? 8.262 5.601 -1.860 1.00 95.88 84 ARG A N 1
ATOM 675 C CA . ARG A 1 84 ? 9.684 5.648 -1.475 1.00 95.88 84 ARG A CA 1
ATOM 676 C C . ARG A 1 84 ? 10.187 4.391 -0.748 1.00 95.88 84 ARG A C 1
ATOM 678 O O . ARG A 1 84 ? 11.170 4.479 -0.017 1.00 95.88 84 ARG A O 1
ATOM 685 N N . ASN A 1 85 ? 9.561 3.232 -0.953 1.00 95.00 85 ASN A N 1
ATOM 686 C CA . ASN A 1 85 ? 10.139 1.937 -0.579 1.00 95.00 85 ASN A CA 1
ATOM 687 C C . ASN A 1 85 ? 10.662 1.253 -1.843 1.00 95.00 85 ASN A C 1
ATOM 689 O O . ASN A 1 85 ? 9.901 0.719 -2.647 1.00 95.00 85 ASN A O 1
ATOM 693 N N . ILE A 1 86 ? 11.968 1.362 -2.065 1.00 94.44 86 ILE A N 1
ATOM 694 C CA . ILE A 1 86 ? 12.610 0.944 -3.312 1.00 94.44 86 ILE A CA 1
ATOM 695 C C . ILE A 1 86 ? 12.631 -0.585 -3.406 1.00 94.44 86 ILE A C 1
ATOM 697 O O . ILE A 1 86 ? 13.022 -1.256 -2.460 1.00 94.44 86 ILE A O 1
ATOM 701 N N . ASN A 1 87 ? 12.253 -1.129 -4.566 1.00 94.75 87 ASN A N 1
ATOM 702 C CA . ASN A 1 87 ? 12.188 -2.568 -4.854 1.00 94.75 87 ASN A CA 1
ATOM 703 C C . ASN A 1 87 ? 11.255 -3.367 -3.925 1.00 94.75 87 ASN A C 1
ATOM 705 O O . ASN A 1 87 ? 11.441 -4.570 -3.759 1.00 94.75 87 ASN A O 1
ATOM 709 N N . ILE A 1 88 ? 10.255 -2.713 -3.332 1.00 95.12 88 ILE A N 1
ATOM 710 C CA . ILE A 1 88 ? 9.270 -3.368 -2.470 1.00 95.12 88 ILE A CA 1
ATOM 711 C C . ILE A 1 88 ? 8.489 -4.464 -3.218 1.00 95.12 88 ILE A C 1
ATOM 713 O O . ILE A 1 88 ? 7.972 -4.250 -4.315 1.00 95.12 88 ILE A O 1
ATOM 717 N N . GLU A 1 89 ? 8.350 -5.635 -2.598 1.00 96.00 89 GLU A N 1
ATOM 718 C CA . GLU A 1 89 ? 7.463 -6.699 -3.057 1.00 96.00 89 GLU A CA 1
ATOM 719 C C . GLU A 1 89 ? 6.006 -6.400 -2.662 1.00 96.00 89 GLU A C 1
ATOM 721 O O . GLU A 1 89 ? 5.679 -6.191 -1.488 1.00 96.00 89 GLU A O 1
ATOM 726 N N . ILE A 1 90 ? 5.119 -6.407 -3.663 1.00 96.38 90 ILE A N 1
ATOM 727 C CA . ILE A 1 90 ? 3.713 -5.985 -3.539 1.00 96.38 90 ILE A CA 1
ATOM 728 C C . ILE A 1 90 ? 2.697 -7.063 -3.943 1.00 96.38 90 ILE A C 1
ATOM 730 O O . ILE A 1 90 ? 1.513 -6.771 -4.097 1.00 96.38 90 ILE A O 1
ATOM 734 N N . SER A 1 91 ? 3.139 -8.305 -4.142 1.00 96.31 91 SER A N 1
ATOM 735 C CA . SER A 1 91 ? 2.303 -9.437 -4.582 1.00 96.31 91 SER A CA 1
ATOM 736 C C . SER A 1 91 ? 1.032 -9.600 -3.730 1.00 96.31 91 SER A C 1
ATOM 738 O O . SER A 1 91 ? -0.069 -9.770 -4.260 1.00 96.31 91 SER A O 1
ATOM 740 N N . GLU A 1 92 ? 1.170 -9.435 -2.415 1.00 95.00 92 GLU A N 1
ATOM 741 C CA . GLU A 1 92 ? 0.099 -9.577 -1.425 1.00 95.00 92 GLU A CA 1
ATOM 742 C C . GLU A 1 92 ? -1.034 -8.547 -1.537 1.00 95.00 92 GLU A C 1
ATOM 744 O O . GLU A 1 92 ? -2.116 -8.785 -1.005 1.00 95.00 92 GLU A O 1
ATOM 749 N N . ILE A 1 93 ? -0.826 -7.418 -2.231 1.00 96.81 93 ILE A N 1
ATOM 750 C CA . ILE A 1 93 ? -1.875 -6.398 -2.415 1.00 96.81 93 ILE A CA 1
ATOM 751 C C . ILE A 1 93 ? -3.089 -6.994 -3.152 1.00 96.81 93 ILE A C 1
ATOM 753 O O . ILE A 1 93 ? -4.221 -6.580 -2.908 1.00 96.81 93 ILE A O 1
ATOM 757 N N . SER A 1 94 ? -2.876 -8.026 -3.977 1.00 96.38 94 SER A N 1
ATOM 758 C CA . SER A 1 94 ? -3.940 -8.772 -4.667 1.00 96.38 94 SER A CA 1
ATOM 759 C C . SER A 1 94 ? -4.974 -9.417 -3.727 1.00 96.38 94 SER A C 1
ATOM 761 O O . SER A 1 94 ? -6.085 -9.717 -4.157 1.00 96.38 94 SER A O 1
ATOM 763 N N . HIS A 1 95 ? -4.650 -9.595 -2.441 1.00 95.69 95 HIS A N 1
ATOM 764 C CA . HIS A 1 95 ? -5.544 -10.180 -1.436 1.00 95.69 95 HIS A CA 1
ATOM 765 C C . HIS A 1 95 ? -6.427 -9.158 -0.708 1.00 95.69 95 HIS A C 1
ATOM 767 O O . HIS A 1 95 ? -7.146 -9.536 0.215 1.00 95.69 95 HIS A O 1
ATOM 773 N N . LEU A 1 96 ? -6.384 -7.876 -1.084 1.00 96.62 96 LEU A N 1
ATOM 774 C CA . LEU A 1 96 ? -7.104 -6.801 -0.400 1.00 96.62 96 LEU A CA 1
ATOM 775 C C . LEU A 1 96 ? -8.412 -6.446 -1.132 1.00 96.62 96 LEU A C 1
ATOM 777 O O . LEU A 1 96 ? -8.411 -5.578 -2.008 1.00 96.62 96 LEU A O 1
ATOM 781 N N . PRO A 1 97 ? -9.560 -7.059 -0.773 1.00 94.06 97 PRO A N 1
ATOM 782 C CA . PRO A 1 97 ? -10.789 -6.969 -1.570 1.00 94.06 97 PRO A CA 1
ATOM 783 C C . PRO A 1 97 ? -11.425 -5.573 -1.571 1.00 94.06 97 PRO A C 1
ATOM 785 O O . PRO A 1 97 ? -12.212 -5.247 -2.457 1.00 94.06 97 PRO A O 1
ATOM 788 N N . ASN A 1 98 ? -11.105 -4.753 -0.568 1.00 97.06 98 ASN A N 1
ATOM 789 C CA . ASN A 1 98 ? -11.711 -3.441 -0.348 1.00 97.06 98 ASN A CA 1
ATOM 790 C C . ASN A 1 98 ? -10.807 -2.275 -0.765 1.00 97.06 98 ASN A C 1
ATOM 792 O O . ASN A 1 98 ? -11.162 -1.117 -0.532 1.00 97.06 98 ASN A O 1
ATOM 796 N N . LEU A 1 99 ? -9.649 -2.559 -1.365 1.00 97.88 99 LEU A N 1
ATOM 797 C CA . LEU A 1 99 ? -8.660 -1.541 -1.676 1.00 97.88 99 LEU A CA 1
ATOM 798 C C . LEU A 1 99 ? -9.139 -0.638 -2.816 1.00 97.88 99 LEU A C 1
ATOM 800 O O . LEU A 1 99 ? -9.535 -1.114 -3.878 1.00 97.88 99 LEU A O 1
ATOM 804 N N . LYS A 1 100 ? -9.094 0.675 -2.586 1.00 98.38 100 LYS A N 1
ATOM 805 C CA . LYS A 1 100 ? -9.550 1.715 -3.521 1.00 98.38 100 LYS A CA 1
ATOM 806 C C . LYS A 1 100 ? -8.428 2.629 -3.977 1.00 98.38 100 LYS A C 1
ATOM 808 O O . LYS A 1 100 ? -8.425 3.078 -5.122 1.00 98.38 100 LYS A O 1
ATOM 813 N N . THR A 1 101 ? -7.477 2.899 -3.091 1.00 98.69 101 THR A N 1
ATOM 814 C CA . THR A 1 101 ? -6.370 3.823 -3.336 1.00 98.69 101 THR A CA 1
ATOM 815 C C . THR A 1 101 ? -5.055 3.122 -3.063 1.00 98.69 101 THR A C 1
ATOM 817 O O . THR A 1 101 ? -4.847 2.611 -1.962 1.00 98.69 101 THR A O 1
ATOM 820 N N . VAL A 1 102 ? -4.164 3.146 -4.050 1.00 98.56 102 VAL A N 1
ATOM 821 C CA . VAL A 1 102 ? -2.790 2.665 -3.917 1.00 98.56 102 VAL A CA 1
ATOM 822 C C . VAL A 1 102 ? -1.824 3.744 -4.389 1.00 98.56 102 VAL A C 1
ATOM 824 O O . VAL A 1 102 ? -1.958 4.261 -5.495 1.00 98.56 102 VAL A O 1
ATOM 827 N N . ASP A 1 103 ? -0.828 4.074 -3.575 1.00 98.56 103 ASP A N 1
ATOM 828 C CA . ASP A 1 103 ? 0.297 4.914 -3.986 1.00 98.56 103 ASP A CA 1
ATOM 829 C C . ASP A 1 103 ? 1.610 4.142 -3.846 1.00 98.56 103 ASP A C 1
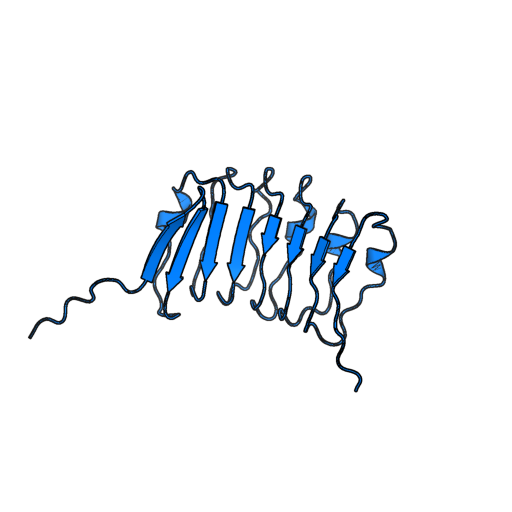ATOM 831 O O . ASP A 1 103 ? 1.999 3.727 -2.753 1.00 98.56 103 ASP A O 1
ATOM 835 N N . LEU A 1 104 ? 2.282 3.953 -4.977 1.00 97.81 104 LEU A N 1
ATOM 836 C CA . LEU A 1 104 ? 3.570 3.278 -5.119 1.00 97.81 104 LEU A CA 1
ATOM 837 C C . LEU A 1 104 ? 4.598 4.228 -5.750 1.00 97.81 104 LEU A C 1
ATOM 839 O O . LEU A 1 104 ? 5.473 3.815 -6.515 1.00 97.81 104 LEU A O 1
ATOM 843 N N . THR A 1 105 ? 4.469 5.525 -5.479 1.00 97.25 105 THR A N 1
ATOM 844 C CA . THR A 1 105 ? 5.347 6.557 -6.023 1.00 97.25 105 THR A CA 1
ATOM 845 C C . THR A 1 105 ? 6.794 6.318 -5.601 1.00 97.25 105 THR A C 1
ATOM 847 O O . THR A 1 105 ? 7.095 6.164 -4.417 1.00 97.25 105 THR A O 1
ATOM 850 N N . ALA A 1 106 ? 7.713 6.371 -6.565 1.00 96.12 106 ALA A N 1
ATOM 851 C CA . ALA A 1 106 ? 9.150 6.222 -6.350 1.00 96.12 106 ALA A CA 1
ATOM 852 C C . ALA A 1 106 ? 9.534 4.907 -5.643 1.00 96.12 106 ALA A C 1
ATOM 854 O O . ALA A 1 106 ? 10.345 4.921 -4.720 1.00 96.12 106 ALA A O 1
ATOM 855 N N . CYS A 1 107 ? 8.964 3.778 -6.076 1.00 96.62 107 CYS A N 1
ATOM 856 C CA . CYS A 1 107 ? 9.278 2.445 -5.546 1.00 96.62 107 CYS A CA 1
ATOM 857 C C . CYS A 1 107 ? 10.208 1.617 -6.456 1.00 96.62 107 CYS A C 1
ATOM 859 O O . CYS A 1 107 ? 10.555 0.493 -6.112 1.00 96.62 107 CYS A O 1
ATOM 861 N N . ALA A 1 108 ? 10.634 2.154 -7.606 1.00 94.88 108 ALA A N 1
ATOM 862 C CA . ALA A 1 108 ? 11.442 1.452 -8.617 1.00 94.88 108 ALA A CA 1
ATOM 863 C C . ALA A 1 108 ? 10.835 0.115 -9.103 1.00 94.88 108 ALA A C 1
ATOM 865 O O . ALA A 1 108 ? 11.552 -0.816 -9.469 1.00 94.88 108 ALA A O 1
ATOM 866 N N . LEU A 1 109 ? 9.504 0.027 -9.122 1.00 93.75 109 LEU A N 1
ATOM 867 C CA . LEU A 1 109 ? 8.777 -1.166 -9.541 1.00 93.75 109 LEU A CA 1
ATOM 868 C C . LEU A 1 109 ? 8.888 -1.392 -11.050 1.00 93.75 109 LEU A C 1
ATOM 870 O O . LEU A 1 109 ? 8.860 -0.448 -11.839 1.00 93.75 109 LEU A O 1
ATOM 874 N N . LYS A 1 110 ? 8.946 -2.668 -11.438 1.00 90.06 110 LYS A N 1
ATOM 875 C CA . LYS A 1 110 ? 8.914 -3.106 -12.843 1.00 90.06 110 LYS A CA 1
ATOM 876 C C . LYS A 1 110 ? 7.624 -3.836 -13.213 1.00 90.06 110 LYS A C 1
ATOM 878 O O . LYS A 1 110 ? 7.212 -3.779 -14.364 1.00 90.06 110 LYS A O 1
ATOM 883 N N . ASN A 1 111 ? 7.004 -4.513 -12.248 1.00 91.38 111 ASN A N 1
ATOM 884 C CA . ASN A 1 111 ? 5.805 -5.324 -12.429 1.00 91.38 111 ASN A CA 1
ATOM 885 C C . ASN A 1 111 ? 4.769 -4.940 -11.360 1.00 91.38 111 ASN A C 1
ATOM 887 O O . ASN A 1 111 ? 5.120 -4.769 -10.191 1.00 91.38 111 ASN A O 1
ATOM 891 N N . ILE A 1 112 ? 3.514 -4.794 -11.784 1.00 95.31 112 ILE A N 1
ATOM 892 C CA . ILE A 1 112 ? 2.346 -4.461 -10.951 1.00 95.31 112 ILE A CA 1
ATOM 893 C C . ILE A 1 112 ? 1.151 -5.371 -11.265 1.00 95.31 112 ILE A C 1
ATOM 895 O O . ILE A 1 112 ? -0.007 -4.994 -11.099 1.00 95.31 112 ILE A O 1
ATOM 899 N N . ASP A 1 113 ? 1.419 -6.583 -11.741 1.00 95.38 113 ASP A N 1
ATOM 900 C CA . ASP A 1 113 ? 0.405 -7.523 -12.208 1.00 95.38 113 ASP A CA 1
ATOM 901 C C . ASP A 1 113 ? -0.579 -7.927 -11.110 1.00 95.38 113 ASP A C 1
ATOM 903 O O . ASP A 1 113 ? -1.749 -8.174 -11.392 1.00 95.38 113 ASP A O 1
ATOM 907 N N . CYS A 1 114 ? -0.135 -7.907 -9.852 1.00 95.81 114 CYS A N 1
ATOM 908 C CA . CYS A 1 114 ? -0.987 -8.148 -8.691 1.00 95.81 114 CYS A CA 1
ATOM 909 C C . CYS A 1 114 ? -2.131 -7.129 -8.537 1.00 95.81 114 CYS A C 1
ATOM 911 O O . CYS A 1 114 ? -3.074 -7.395 -7.797 1.00 95.81 114 CYS A O 1
ATOM 913 N N . LEU A 1 115 ? -2.075 -5.979 -9.220 1.00 96.38 115 LEU A N 1
ATOM 914 C CA . LEU A 1 115 ? -3.104 -4.940 -9.147 1.00 96.38 115 LEU A CA 1
ATOM 915 C C . LEU A 1 115 ? -4.210 -5.104 -10.202 1.00 96.38 115 LEU A C 1
ATOM 917 O O . LEU A 1 115 ? -5.238 -4.440 -10.092 1.00 96.38 115 LEU A O 1
ATOM 921 N N . LYS A 1 116 ? -4.019 -5.961 -11.219 1.00 94.00 116 LYS A N 1
ATOM 922 C CA . LYS A 1 116 ? -4.900 -6.056 -12.404 1.00 94.00 116 LYS A CA 1
ATOM 923 C C . LYS A 1 116 ? -6.338 -6.475 -12.080 1.00 94.00 116 LYS A C 1
ATOM 925 O O . LYS A 1 116 ? -7.257 -6.068 -12.782 1.00 94.00 116 LYS A O 1
ATOM 930 N N . GLU A 1 117 ? -6.518 -7.255 -11.016 1.00 91.69 117 GLU A N 1
ATOM 931 C CA . GLU A 1 117 ? -7.815 -7.809 -10.596 1.00 91.69 117 GLU A CA 1
ATOM 932 C C . GLU A 1 117 ? -8.493 -6.989 -9.480 1.00 91.69 117 GLU A C 1
ATOM 934 O O . GLU A 1 117 ? -9.571 -7.344 -9.004 1.00 91.69 117 GLU A O 1
ATOM 939 N N . LEU A 1 118 ? -7.873 -5.892 -9.029 1.00 94.38 118 LEU A N 1
ATOM 940 C CA . LEU A 1 118 ? -8.403 -5.063 -7.945 1.00 94.38 118 LEU A CA 1
ATOM 941 C C . LEU A 1 118 ? -9.344 -3.979 -8.470 1.00 94.38 118 LEU A C 1
ATOM 943 O O . LEU A 1 118 ? -9.074 -3.341 -9.477 1.00 94.38 118 LEU A O 1
ATOM 947 N N . ASN A 1 119 ? -10.398 -3.658 -7.721 1.00 94.38 119 ASN A N 1
ATOM 948 C CA . ASN A 1 119 ? -11.318 -2.566 -8.063 1.00 94.38 119 ASN A CA 1
ATOM 949 C C . ASN A 1 119 ? -10.801 -1.195 -7.585 1.00 94.38 119 ASN A C 1
ATOM 951 O O . ASN A 1 119 ? -11.458 -0.519 -6.783 1.00 94.38 119 ASN A O 1
ATOM 955 N N . LEU A 1 120 ? -9.618 -0.805 -8.073 1.00 97.44 120 LEU A N 1
ATOM 956 C CA . LEU A 1 120 ? -8.958 0.454 -7.725 1.00 97.44 120 LEU A CA 1
ATOM 957 C C . LEU A 1 120 ? -9.627 1.663 -8.390 1.00 97.44 120 LEU A C 1
ATOM 959 O O . LEU A 1 120 ? -9.962 1.655 -9.573 1.00 97.44 120 LEU A O 1
ATOM 963 N N . GLU A 1 121 ? -9.745 2.736 -7.617 1.00 98.12 121 GLU A N 1
ATOM 964 C CA . GLU A 1 121 ? -10.232 4.049 -8.052 1.00 98.12 121 GLU A CA 1
ATOM 965 C C . GLU A 1 121 ? -9.062 5.016 -8.280 1.00 98.12 121 GLU A C 1
ATOM 967 O O . GLU A 1 121 ? -9.136 5.906 -9.124 1.00 98.12 121 GLU A O 1
ATOM 972 N N . TYR A 1 122 ? -7.950 4.829 -7.564 1.00 98.56 122 TYR A N 1
ATOM 973 C CA . TYR A 1 122 ? -6.742 5.633 -7.712 1.00 98.56 122 TYR A CA 1
ATOM 974 C C . TYR A 1 122 ? -5.478 4.779 -7.614 1.00 98.56 122 TYR A C 1
ATOM 976 O O . TYR A 1 122 ? -5.334 3.981 -6.682 1.00 98.56 122 TYR A O 1
ATOM 984 N N . LEU A 1 123 ? -4.539 5.014 -8.533 1.00 98.19 123 LEU A N 1
ATOM 985 C CA . LEU A 1 123 ? -3.212 4.405 -8.523 1.00 98.19 123 LEU A CA 1
ATOM 986 C C . LEU A 1 123 ? -2.130 5.444 -8.840 1.00 98.19 123 LEU A C 1
ATOM 988 O O . LEU A 1 123 ? -2.115 6.026 -9.926 1.00 98.19 123 LEU A O 1
ATOM 992 N N . GLY A 1 124 ? -1.207 5.653 -7.902 1.00 97.69 124 GLY A N 1
ATOM 993 C CA . GLY A 1 124 ? -0.008 6.471 -8.084 1.00 97.69 124 GLY A CA 1
ATOM 994 C C . GLY A 1 124 ? 1.217 5.619 -8.410 1.00 97.69 124 GLY A C 1
ATOM 995 O O . GLY A 1 124 ? 1.626 4.797 -7.597 1.00 97.69 124 GLY A O 1
ATOM 996 N N . LEU A 1 125 ? 1.823 5.831 -9.580 1.00 96.81 125 LEU A N 1
ATOM 997 C CA . LEU A 1 125 ? 3.028 5.131 -10.059 1.00 96.81 125 LEU A CA 1
ATOM 998 C C . LEU A 1 125 ? 4.152 6.088 -10.470 1.00 96.81 125 LEU A C 1
ATOM 1000 O O . LEU A 1 125 ? 5.127 5.665 -11.097 1.00 96.81 125 LEU A O 1
ATOM 1004 N N . ASN A 1 126 ? 4.042 7.370 -10.127 1.00 95.19 126 ASN A N 1
ATOM 1005 C CA . ASN A 1 126 ? 5.047 8.374 -10.461 1.00 95.19 126 ASN A CA 1
ATOM 1006 C C . ASN A 1 126 ? 6.451 7.917 -10.047 1.00 95.19 126 ASN A C 1
ATOM 1008 O O . ASN A 1 126 ? 6.638 7.317 -8.991 1.00 95.19 126 ASN A O 1
ATOM 1012 N N . TYR A 1 127 ? 7.451 8.210 -10.878 1.00 93.81 127 TYR A N 1
ATOM 1013 C CA . TYR A 1 127 ? 8.850 7.858 -10.609 1.00 93.81 127 TYR A CA 1
ATOM 1014 C C . TYR A 1 127 ? 9.145 6.344 -10.503 1.00 93.81 127 TYR A C 1
ATOM 1016 O O . TYR A 1 127 ? 10.145 5.959 -9.897 1.00 93.81 127 TYR A O 1
ATOM 1024 N N . ASN A 1 128 ? 8.341 5.480 -11.135 1.00 93.31 128 ASN A N 1
ATOM 1025 C CA . ASN A 1 128 ? 8.723 4.094 -11.437 1.00 93.31 128 ASN A CA 1
ATOM 1026 C C . ASN A 1 128 ? 9.159 3.991 -12.907 1.00 93.31 128 ASN A C 1
ATOM 1028 O O . ASN A 1 128 ? 8.333 3.983 -13.818 1.00 93.31 128 ASN A O 1
ATOM 1032 N N . ARG A 1 129 ? 10.473 3.980 -13.157 1.00 89.31 129 ARG A N 1
ATOM 1033 C CA . ARG A 1 129 ? 11.020 3.953 -14.525 1.00 89.31 129 ARG A CA 1
ATOM 1034 C C . ARG A 1 129 ? 10.714 2.617 -15.207 1.00 89.31 129 ARG A C 1
ATOM 1036 O O . ARG A 1 129 ? 10.942 1.572 -14.608 1.00 89.31 129 ARG A O 1
ATOM 1043 N N . ASN A 1 130 ? 10.302 2.668 -16.476 1.00 86.94 130 ASN A N 1
ATOM 1044 C CA . ASN A 1 130 ? 10.052 1.497 -17.330 1.00 86.94 130 ASN A CA 1
ATOM 1045 C C . ASN A 1 130 ? 9.034 0.498 -16.748 1.00 86.94 130 ASN A C 1
ATOM 1047 O O . ASN A 1 130 ? 9.139 -0.702 -16.993 1.00 86.94 130 ASN A O 1
ATOM 1051 N N . ILE A 1 131 ? 8.083 0.983 -15.948 1.00 90.69 131 ILE A N 1
ATOM 1052 C CA . ILE A 1 131 ? 7.031 0.148 -15.372 1.00 90.69 131 ILE A CA 1
ATOM 1053 C C . ILE A 1 131 ? 6.033 -0.280 -16.454 1.00 90.69 131 ILE A C 1
ATOM 1055 O O . ILE A 1 131 ? 5.529 0.562 -17.202 1.00 90.69 131 ILE A O 1
ATOM 1059 N N . ASP A 1 132 ? 5.751 -1.582 -16.536 1.00 90.81 132 ASP A N 1
ATOM 1060 C CA . ASP A 1 132 ? 4.711 -2.106 -17.423 1.00 90.81 132 ASP A CA 1
ATOM 1061 C C . ASP A 1 132 ? 3.327 -1.864 -16.805 1.00 90.81 132 ASP A C 1
ATOM 1063 O O . ASP A 1 132 ? 3.053 -2.268 -15.674 1.00 90.81 132 ASP A O 1
ATOM 1067 N N . ILE A 1 133 ? 2.456 -1.193 -17.558 1.00 91.94 133 ILE A N 1
ATOM 1068 C CA . ILE A 1 133 ? 1.087 -0.857 -17.153 1.00 91.94 133 ILE A CA 1
ATOM 1069 C C . ILE A 1 133 ? 0.018 -1.520 -18.023 1.00 91.94 133 ILE A C 1
ATOM 1071 O O . ILE A 1 133 ? -1.167 -1.257 -17.819 1.00 91.94 133 ILE A O 1
ATOM 1075 N N . ASN A 1 134 ? 0.397 -2.398 -18.959 1.00 89.44 134 ASN A N 1
ATOM 1076 C CA . ASN A 1 134 ? -0.546 -3.074 -19.858 1.00 89.44 134 ASN A CA 1
ATOM 1077 C C . ASN A 1 134 ? -1.626 -3.844 -19.080 1.00 89.44 134 ASN A C 1
ATOM 1079 O O . ASN A 1 134 ? -2.725 -4.066 -19.557 1.00 89.44 134 ASN A O 1
ATOM 1083 N N . GLY A 1 135 ? -1.368 -4.199 -17.826 1.00 85.88 135 GLY A N 1
ATOM 1084 C CA . GLY A 1 135 ? -2.360 -4.803 -16.948 1.00 85.88 135 GLY A CA 1
ATOM 1085 C C . GLY A 1 135 ? -3.586 -3.992 -16.579 1.00 85.88 135 GLY A C 1
ATOM 1086 O O . GLY A 1 135 ? -4.614 -4.565 -16.230 1.00 85.88 135 GLY A O 1
ATOM 1087 N N . LEU A 1 136 ? -3.475 -2.670 -16.594 1.00 93.25 136 LEU A N 1
ATOM 1088 C CA . LEU A 1 136 ? -4.442 -1.803 -15.925 1.00 93.25 136 LEU A CA 1
ATOM 1089 C C . LEU A 1 136 ? -5.664 -1.480 -16.793 1.00 93.25 136 LEU A C 1
ATOM 1091 O O . LEU A 1 136 ? -6.610 -0.857 -16.320 1.00 93.25 136 LEU A O 1
ATOM 1095 N N . GLN A 1 137 ? -5.673 -1.932 -18.048 1.00 88.25 137 GLN A N 1
ATOM 1096 C CA . GLN A 1 137 ? -6.727 -1.680 -19.038 1.00 88.25 137 GLN A CA 1
ATOM 1097 C C . GLN A 1 137 ? -8.135 -2.126 -18.611 1.00 88.25 137 GLN A C 1
ATOM 1099 O O . GLN A 1 137 ? -9.126 -1.564 -19.073 1.00 88.25 137 GLN A O 1
ATOM 1104 N N . ASN A 1 138 ? -8.237 -3.107 -17.711 1.00 87.81 138 ASN A N 1
ATOM 1105 C CA . ASN A 1 138 ? -9.521 -3.608 -17.217 1.00 87.81 138 ASN A CA 1
ATOM 1106 C C . ASN A 1 138 ? -10.097 -2.755 -16.070 1.00 87.81 138 ASN A C 1
ATOM 1108 O O . ASN A 1 138 ? -11.274 -2.895 -15.730 1.00 87.81 138 ASN A O 1
ATOM 1112 N N . LEU A 1 139 ? -9.310 -1.833 -15.504 1.00 92.31 139 LEU A N 1
ATOM 1113 C CA . LEU A 1 139 ? -9.700 -1.001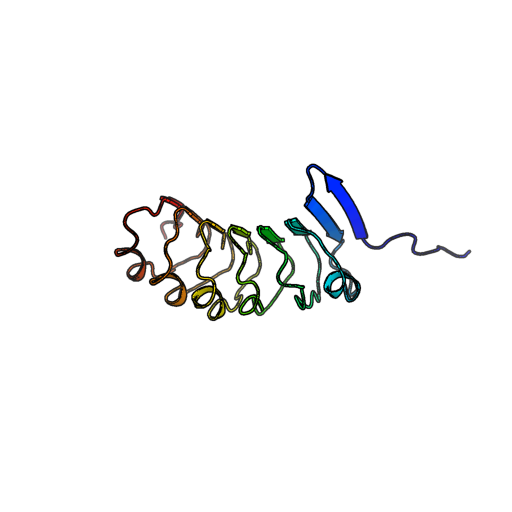 -14.368 1.00 92.31 139 LEU A CA 1
ATOM 1114 C C . LEU A 1 139 ? -10.453 0.250 -14.834 1.00 92.31 139 LEU A C 1
ATOM 1116 O O . LEU A 1 139 ? -9.930 1.360 -14.859 1.00 92.31 139 LEU A O 1
ATOM 1120 N N . LYS A 1 140 ? -11.724 0.067 -15.207 1.00 89.25 140 LYS A N 1
ATOM 1121 C CA . LYS A 1 140 ? -12.565 1.099 -15.850 1.00 89.25 140 LYS A CA 1
ATOM 1122 C C . LYS A 1 140 ? -12.752 2.391 -15.045 1.00 89.25 140 LYS A C 1
ATOM 1124 O O . LYS A 1 140 ? -13.053 3.421 -15.635 1.00 89.25 140 LYS A O 1
ATOM 1129 N N . GLN A 1 141 ? -12.628 2.325 -13.720 1.00 92.12 141 GLN A N 1
ATOM 1130 C CA . GLN A 1 141 ? -12.800 3.469 -12.812 1.00 92.12 141 GLN A CA 1
ATOM 1131 C C . GLN A 1 141 ? -11.463 4.065 -12.352 1.00 92.12 141 GLN A C 1
ATOM 1133 O O . GLN A 1 141 ? -11.441 4.944 -11.491 1.00 92.12 141 GLN A O 1
ATOM 1138 N N . LEU A 1 142 ? -10.340 3.579 -12.890 1.00 96.69 142 LEU A N 1
ATOM 1139 C CA . LEU A 1 142 ? -9.027 3.936 -12.387 1.00 96.69 142 LEU A CA 1
ATOM 1140 C C . LEU A 1 142 ? -8.610 5.342 -12.815 1.00 96.69 142 LEU A C 1
ATOM 1142 O O . LEU A 1 142 ? -8.422 5.631 -13.997 1.00 96.69 142 LEU A O 1
ATOM 1146 N N . LYS A 1 143 ? -8.311 6.181 -11.826 1.00 96.81 143 LYS A N 1
ATOM 1147 C CA . LYS A 1 143 ? -7.503 7.383 -12.004 1.00 96.81 143 LYS A CA 1
ATOM 1148 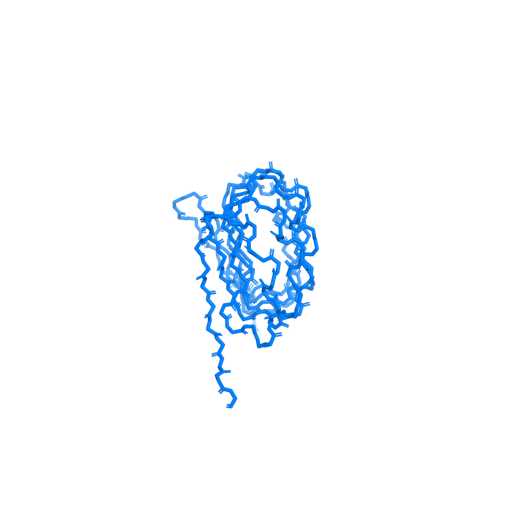C C . LYS A 1 143 ? -6.025 7.044 -11.818 1.00 96.81 143 LYS A C 1
ATOM 1150 O O . LYS A 1 143 ? -5.550 6.875 -10.694 1.00 96.81 143 LYS A O 1
ATOM 1155 N N . LEU A 1 144 ? -5.297 6.967 -12.928 1.00 94.75 144 LEU A N 1
ATOM 1156 C CA . LEU A 1 144 ? -3.862 6.695 -12.941 1.00 94.75 144 LEU A CA 1
ATOM 1157 C C . LEU A 1 144 ? -3.049 7.997 -12.869 1.00 94.75 144 LEU A C 1
ATOM 1159 O O . LEU A 1 144 ? -3.246 8.902 -13.679 1.00 94.75 144 LEU A O 1
ATOM 1163 N N . GLN A 1 145 ? -2.101 8.071 -11.934 1.00 94.12 145 GLN A N 1
ATOM 1164 C CA . GLN A 1 145 ? -1.021 9.058 -11.952 1.00 94.12 145 GLN A CA 1
ATOM 1165 C C . GLN A 1 145 ? 0.297 8.382 -12.312 1.00 94.12 145 GLN A C 1
ATOM 1167 O O . GLN A 1 145 ? 0.822 7.573 -11.544 1.00 94.12 145 GLN A O 1
ATOM 1172 N N . LEU A 1 146 ? 0.836 8.729 -13.477 1.00 89.81 146 LEU A N 1
ATOM 1173 C CA . LEU A 1 146 ? 2.091 8.184 -13.968 1.00 89.81 146 LEU A CA 1
ATOM 1174 C C . LEU A 1 146 ? 2.877 9.255 -14.729 1.00 89.81 146 LEU A C 1
ATOM 1176 O 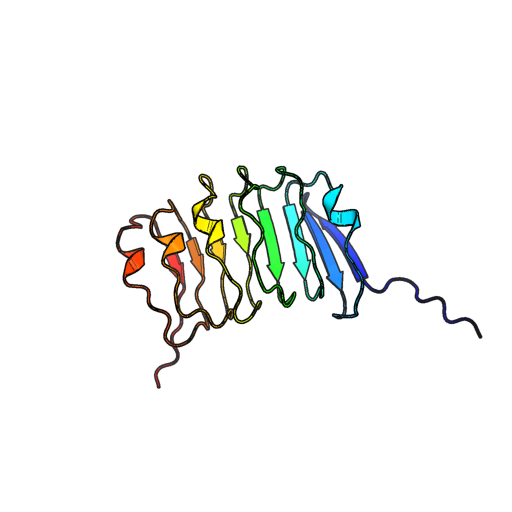O . LEU A 1 146 ? 2.487 9.675 -15.815 1.00 89.81 146 LEU A O 1
ATOM 1180 N N . PHE A 1 147 ? 4.025 9.636 -14.178 1.00 83.44 147 PHE A N 1
ATOM 1181 C CA . PHE A 1 147 ? 5.069 10.373 -14.879 1.00 83.44 147 PHE A CA 1
ATOM 1182 C C . PHE A 1 147 ? 6.186 9.414 -15.285 1.00 83.44 147 PHE A C 1
ATOM 1184 O O . PHE A 1 147 ? 6.897 8.877 -14.429 1.00 83.44 147 PHE A O 1
ATOM 1191 N N . GLN A 1 148 ? 6.359 9.228 -16.593 1.00 65.50 148 GLN A N 1
ATOM 1192 C CA . GLN A 1 148 ? 7.545 8.603 -17.170 1.00 65.50 148 GLN A CA 1
ATOM 1193 C C . GLN A 1 148 ? 8.498 9.716 -17.611 1.00 65.50 148 GLN A C 1
ATOM 1195 O O . GLN A 1 148 ? 8.097 10.634 -18.325 1.00 65.50 148 GLN A O 1
ATOM 1200 N N . ALA A 1 149 ? 9.752 9.670 -17.158 1.00 52.25 149 ALA A N 1
ATOM 1201 C CA . ALA A 1 149 ? 10.781 10.518 -17.747 1.00 52.25 149 ALA A CA 1
ATOM 1202 C C . ALA A 1 149 ? 11.027 10.013 -19.174 1.00 52.25 149 ALA A C 1
ATOM 1204 O O . ALA A 1 149 ? 11.330 8.833 -19.351 1.00 52.25 149 ALA A O 1
ATOM 1205 N N . VAL A 1 150 ? 10.853 10.886 -20.167 1.00 44.81 150 VAL A N 1
ATOM 1206 C CA . VAL A 1 150 ? 11.237 10.594 -21.552 1.00 44.81 150 VAL A CA 1
ATOM 1207 C C . VAL A 1 150 ? 12.762 10.485 -21.570 1.00 44.81 150 VAL A C 1
ATOM 1209 O O . VAL A 1 150 ? 13.436 11.367 -21.031 1.00 44.81 150 VAL A O 1
ATOM 1212 N N . ALA A 1 151 ? 13.275 9.362 -22.074 1.00 47.78 151 ALA A N 1
ATOM 1213 C CA . ALA A 1 151 ? 14.706 9.158 -22.287 1.00 47.78 151 ALA A CA 1
ATOM 1214 C C . ALA A 1 151 ? 15.226 10.060 -23.412 1.00 47.78 151 ALA A C 1
ATOM 1216 O O . ALA A 1 151 ? 14.445 10.321 -2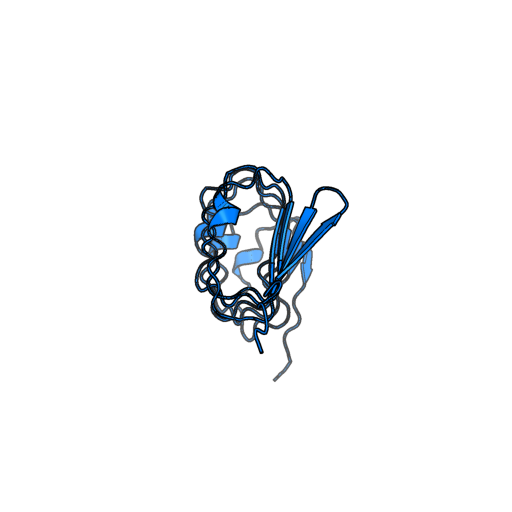4.356 1.00 47.78 151 ALA A O 1
#

Secondary structure (DSSP, 8-state):
-------SEEEEEETTEEEEEE-S-S---GGGGG---SEEEEES-SS------TT-SEEEEES---SB---TT-TT--EEE-TT-TT-B-GGGGG-TT--EEE-TT---S--GGGTTS--SEEE-TT-TT---GGGGG-TT-EEE--PPP-

InterPro domains:
  IPR001611 Leucine-rich repeat [PS51450] (119-140)
  IPR032675 Leucine-rich repeat domain superfamily [G3DSA:3.80.10.10] (63-145)

Sequence (151 aa):
MNTEQKNVYRYQIENGELTINSDRNLFSLNFISDLNVQKLRLINCSNVILNLKDTLTELSVLNCDIQKATVQHMSKLKHLYLGRNINIEISEISHLPNLKTVDLTACALKNIDCLKELNLEYLGLNYNRNIDINGLQNLKQLKLQLFQAVA

pLDDT: mean 87.04, std 14.52, range [34.97, 98.69]